Protein AF-A0A9D7DCZ6-F1 (afdb_monomer_lite)

Foldseek 3Di:
DDDDDPAVVLQVLCVVDLDLCSVADVVDDPVVSVVVLVVVLVVVLVVCVVPPVPQQADADEAEQCRSVSVVVSSVVSNHPAYEYEHQYPSRQVVCPVVDPRYHYDYDDVVVPDPVVPDPPDPPVVVVPCPVPPVPPVPPPDD

Secondary structure (DSSP, 8-state):
-PPP-HHHHHHHHHHH-SSGGGTS-TTS-HHHHHHHHHHHHHHHHHHHHHH-TTGGG-EEEEET-TTSHHHHHHHHHT-SEEEEEES-HHHHHHHHHH-TT-EEEE--TTS--TTTS-----GGGGGGSTTTSSSSSSSS--

pLDDT: mean 79.55, std 20.92, range [33.75, 98.25]

Radius of gyration: 21.65 Å; chains: 1; bounding box: 44×42×61 Å

Structure (mmCIF, N/CA/C/O backbone):
data_AF-A0A9D7DCZ6-F1
#
_entry.id   AF-A0A9D7DCZ6-F1
#
loop_
_atom_site.group_PDB
_atom_site.id
_atom_site.type_symbol
_atom_site.label_atom_id
_atom_site.label_alt_id
_atom_site.label_comp_id
_atom_site.label_asym_id
_atom_site.label_entity_id
_atom_site.label_seq_id
_atom_site.pdbx_PDB_ins_code
_atom_site.Cartn_x
_atom_site.Cartn_y
_atom_site.Cartn_z
_atom_site.occupancy
_atom_site.B_iso_or_equiv
_atom_site.auth_seq_id
_atom_site.auth_comp_id
_atom_site.auth_asym_id
_atom_site.auth_atom_id
_atom_site.pdbx_PDB_model_num
ATOM 1 N N . MET A 1 1 ? 30.043 -0.315 -10.510 1.00 46.34 1 MET A N 1
ATOM 2 C CA . MET A 1 1 ? 28.752 -0.763 -9.945 1.00 46.34 1 MET A CA 1
ATOM 3 C C . MET A 1 1 ? 27.789 0.402 -10.032 1.00 46.34 1 MET A C 1
ATOM 5 O O . MET A 1 1 ? 28.126 1.468 -9.539 1.00 46.34 1 MET A O 1
ATOM 9 N N . THR A 1 2 ? 26.654 0.238 -10.705 1.00 67.38 2 THR A N 1
ATOM 10 C CA . THR A 1 2 ? 25.564 1.220 -10.669 1.00 67.38 2 THR A CA 1
ATOM 11 C C . THR A 1 2 ? 24.843 1.096 -9.331 1.00 67.38 2 THR A C 1
ATOM 13 O O . THR A 1 2 ? 24.409 0.003 -8.970 1.00 67.38 2 THR A O 1
ATOM 16 N N . THR A 1 3 ? 24.752 2.192 -8.582 1.00 85.56 3 THR A N 1
ATOM 17 C CA . THR A 1 3 ? 23.955 2.262 -7.351 1.00 85.56 3 THR A CA 1
ATOM 18 C C . THR A 1 3 ? 22.485 2.028 -7.692 1.00 85.56 3 THR A C 1
ATOM 20 O O . THR A 1 3 ? 21.984 2.579 -8.670 1.00 85.56 3 THR A O 1
A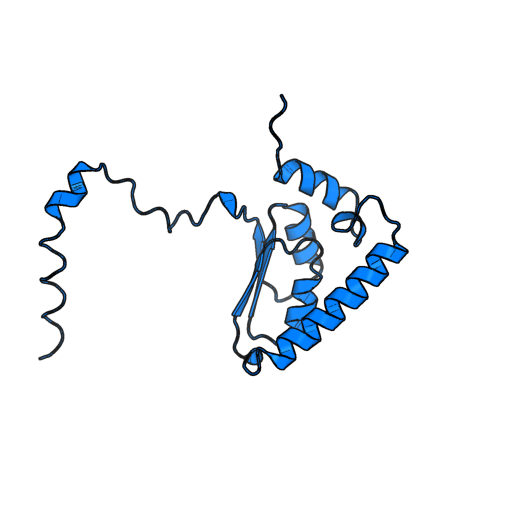TOM 23 N N . PHE A 1 4 ? 21.802 1.186 -6.917 1.00 86.94 4 PHE A N 1
ATOM 24 C CA . PHE A 1 4 ? 20.369 0.955 -7.081 1.00 86.94 4 PHE A CA 1
ATOM 25 C C . PHE A 1 4 ? 19.587 2.205 -6.663 1.00 86.94 4 PHE A C 1
ATOM 27 O O . PHE A 1 4 ? 19.722 2.656 -5.527 1.00 86.94 4 PHE A O 1
ATOM 34 N N . ASP A 1 5 ? 18.772 2.740 -7.572 1.00 91.06 5 ASP A N 1
ATOM 35 C CA . ASP A 1 5 ? 17.815 3.810 -7.287 1.00 91.06 5 ASP A CA 1
ATOM 36 C C . ASP A 1 5 ? 16.414 3.192 -7.106 1.00 91.06 5 ASP A C 1
ATOM 38 O O . ASP A 1 5 ? 15.785 2.791 -8.096 1.00 91.06 5 ASP A O 1
ATOM 42 N N . PRO A 1 6 ? 15.913 3.079 -5.860 1.00 90.50 6 PRO A N 1
ATOM 43 C CA . PRO A 1 6 ? 14.615 2.472 -5.597 1.00 90.50 6 PRO A CA 1
ATOM 44 C C . PRO A 1 6 ? 13.472 3.269 -6.223 1.00 90.50 6 PRO A C 1
ATOM 46 O O . PRO A 1 6 ? 12.513 2.674 -6.712 1.00 90.50 6 PRO A O 1
ATOM 49 N N . ARG A 1 7 ? 13.560 4.602 -6.235 1.00 91.94 7 ARG A N 1
ATOM 50 C CA . ARG A 1 7 ? 12.490 5.448 -6.758 1.00 91.94 7 ARG A CA 1
ATOM 51 C C . ARG A 1 7 ? 12.387 5.290 -8.265 1.00 91.94 7 ARG A C 1
ATOM 53 O O . ARG A 1 7 ? 11.299 5.009 -8.752 1.00 91.94 7 ARG A O 1
ATOM 60 N N . ALA A 1 8 ? 13.504 5.410 -8.982 1.00 90.81 8 ALA A N 1
ATOM 61 C CA . ALA A 1 8 ? 13.514 5.251 -10.436 1.00 90.81 8 ALA A CA 1
ATOM 62 C C . ALA A 1 8 ? 13.021 3.858 -10.861 1.00 90.81 8 ALA A C 1
ATOM 64 O O . ALA A 1 8 ? 12.235 3.740 -11.801 1.00 90.81 8 ALA A O 1
ATOM 65 N N . TYR A 1 9 ? 13.420 2.810 -10.128 1.00 90.19 9 TYR A N 1
ATOM 66 C CA . TYR A 1 9 ? 12.941 1.448 -10.366 1.00 90.19 9 TYR A CA 1
ATOM 67 C C . TYR A 1 9 ? 11.414 1.337 -10.240 1.00 90.19 9 TYR A C 1
ATOM 69 O O . TYR A 1 9 ? 10.756 0.783 -11.124 1.00 90.19 9 TYR A O 1
ATOM 77 N N . TRP A 1 10 ? 10.837 1.853 -9.149 1.00 90.56 10 TRP A N 1
ATOM 78 C CA . TRP A 1 10 ? 9.395 1.765 -8.919 1.00 90.56 10 TRP A CA 1
ATOM 79 C C . TRP A 1 10 ? 8.590 2.693 -9.828 1.00 90.56 10 TRP A C 1
ATOM 81 O O . TRP A 1 10 ? 7.502 2.299 -10.243 1.00 90.56 10 TRP A O 1
ATOM 91 N N . GLU A 1 11 ? 9.123 3.864 -10.186 1.00 91.75 11 GLU A N 1
ATOM 92 C CA . GLU A 1 11 ? 8.486 4.770 -11.147 1.00 91.75 11 GLU A CA 1
ATOM 93 C C . GLU A 1 11 ? 8.287 4.087 -12.489 1.00 91.75 11 GLU A C 1
ATOM 95 O O . GLU A 1 11 ? 7.153 3.877 -12.912 1.00 91.75 11 GLU A O 1
ATOM 100 N N . GLN A 1 12 ? 9.376 3.617 -13.101 1.00 87.88 12 GLN A N 1
ATOM 101 C CA . GLN A 1 12 ? 9.326 2.931 -14.392 1.00 87.88 12 GLN A CA 1
ATOM 102 C C . GLN A 1 12 ? 8.337 1.755 -14.368 1.00 87.88 12 GLN A C 1
ATOM 104 O O . GLN A 1 12 ? 7.597 1.483 -15.320 1.00 87.88 12 GLN A O 1
ATOM 109 N N . ARG A 1 13 ? 8.325 1.027 -13.254 1.00 85.12 13 ARG A N 1
ATOM 110 C CA . ARG A 1 13 ? 7.497 -0.157 -13.076 1.00 85.12 13 ARG A CA 1
ATOM 111 C C . ARG A 1 13 ? 6.010 0.170 -12.939 1.00 85.12 13 ARG A C 1
ATOM 113 O O . ARG A 1 13 ? 5.173 -0.549 -13.480 1.00 85.12 13 ARG A O 1
ATOM 120 N N . LEU A 1 14 ? 5.671 1.233 -12.220 1.00 83.75 14 LEU A N 1
ATOM 121 C CA . LEU A 1 14 ? 4.288 1.665 -12.078 1.00 83.75 14 LEU A CA 1
ATOM 122 C C . LEU A 1 14 ? 3.813 2.383 -13.336 1.00 83.75 14 LEU A C 1
ATOM 124 O O . LEU A 1 14 ? 2.695 2.127 -13.773 1.00 83.75 14 LEU A O 1
ATOM 128 N N . GLU A 1 15 ? 4.643 3.191 -13.989 1.00 82.62 15 GLU A N 1
ATOM 129 C CA . GLU A 1 15 ? 4.322 3.791 -15.287 1.00 82.62 15 GLU A CA 1
ATOM 130 C C . GLU A 1 15 ? 3.912 2.724 -16.308 1.00 82.62 15 GLU A C 1
ATOM 132 O O . GLU A 1 15 ? 2.840 2.834 -16.906 1.00 82.62 15 GLU A O 1
ATOM 137 N N . SER A 1 16 ? 4.698 1.649 -16.417 1.00 72.38 16 SER A N 1
ATOM 138 C CA . SER A 1 16 ? 4.493 0.564 -17.389 1.00 72.38 16 SER A CA 1
ATOM 139 C C . SER A 1 16 ? 3.336 -0.395 -17.081 1.00 72.38 16 SER A C 1
ATOM 141 O O . SER A 1 16 ? 2.897 -1.112 -17.979 1.00 72.38 16 SER A O 1
ATOM 143 N N . SER A 1 17 ? 2.798 -0.412 -15.856 1.00 68.38 17 SER A N 1
ATOM 144 C CA . SER A 1 17 ? 1.638 -1.240 -15.505 1.00 68.38 17 SER A CA 1
ATOM 145 C C . SER A 1 17 ? 0.734 -0.566 -14.475 1.00 68.38 17 SER A C 1
ATOM 147 O O . SER A 1 17 ? 1.095 -0.391 -13.311 1.00 68.38 17 SER A O 1
ATOM 149 N N . SER A 1 18 ? -0.516 -0.313 -14.863 1.00 61.16 18 SER A N 1
ATOM 150 C CA . SER A 1 18 ? -1.581 0.155 -13.965 1.00 61.16 18 SER A CA 1
ATOM 151 C C . SER A 1 18 ? -2.225 -0.959 -13.125 1.00 61.16 18 SER A C 1
ATOM 153 O O . SER A 1 18 ? -2.911 -0.676 -12.144 1.00 61.16 18 SER A O 1
ATOM 155 N N . GLY A 1 19 ? -2.007 -2.228 -13.487 1.00 64.00 19 GLY A N 1
ATOM 156 C CA . GLY A 1 19 ? -2.578 -3.395 -12.814 1.00 64.00 19 GLY A CA 1
ATOM 157 C C . GLY A 1 19 ? -1.701 -3.975 -11.701 1.00 64.00 19 GLY A C 1
ATOM 158 O O . GLY A 1 19 ? -0.608 -3.497 -11.399 1.00 64.00 19 GLY A O 1
ATOM 159 N N . LEU A 1 20 ? -2.165 -5.083 -11.112 1.00 57.34 20 LEU A N 1
ATOM 160 C CA . LEU A 1 20 ? -1.430 -5.834 -10.082 1.00 57.34 20 LEU A CA 1
ATOM 161 C C . LEU A 1 20 ? -0.079 -6.375 -10.569 1.00 57.34 20 LEU A C 1
ATOM 163 O O . LEU A 1 20 ? 0.739 -6.765 -9.749 1.00 57.34 20 LEU A O 1
ATOM 167 N N . GLU A 1 21 ? 0.170 -6.390 -11.873 1.00 58.28 21 GLU A N 1
ATOM 168 C CA . GLU A 1 21 ? 1.446 -6.784 -12.476 1.00 58.28 21 GLU A CA 1
ATOM 169 C C . GLU A 1 21 ? 2.575 -5.797 -12.126 1.00 58.28 21 GLU A C 1
ATOM 171 O O . GLU A 1 21 ? 3.713 -6.207 -11.897 1.00 58.28 21 GLU A O 1
ATOM 176 N N . GLY A 1 22 ? 2.240 -4.513 -11.950 1.00 56.53 22 GLY A N 1
ATOM 177 C CA . GLY A 1 22 ? 3.181 -3.447 -11.587 1.00 56.53 22 GLY A CA 1
ATOM 178 C C . GLY A 1 22 ? 3.690 -3.548 -10.146 1.00 56.53 22 GLY A C 1
ATOM 179 O O . GLY A 1 22 ? 4.760 -3.046 -9.827 1.00 56.53 22 GLY A O 1
ATOM 180 N N . VAL A 1 23 ? 2.984 -4.270 -9.273 1.00 59.03 23 VAL A N 1
ATOM 181 C CA . VAL A 1 23 ? 3.345 -4.447 -7.847 1.00 59.03 23 VAL A CA 1
ATOM 182 C C . VAL A 1 23 ? 3.428 -5.914 -7.404 1.00 59.03 23 VAL A C 1
ATOM 184 O O . VAL A 1 23 ? 3.836 -6.208 -6.283 1.00 59.03 23 VAL A O 1
ATOM 187 N N . GLY A 1 24 ? 3.027 -6.842 -8.272 1.00 61.12 24 GLY A N 1
ATOM 188 C CA . GLY A 1 24 ? 3.005 -8.282 -8.041 1.00 61.12 24 GLY A CA 1
ATOM 189 C C . GLY A 1 24 ? 4.289 -8.983 -8.477 1.00 61.12 24 GLY A C 1
ATOM 190 O O . GLY A 1 24 ? 5.283 -8.355 -8.846 1.00 61.12 24 GLY A O 1
ATOM 191 N N . TYR A 1 25 ? 4.271 -10.315 -8.442 1.00 63.59 25 TYR A N 1
ATOM 192 C CA . TYR A 1 25 ? 5.415 -11.120 -8.863 1.00 63.59 25 TYR A CA 1
ATOM 193 C C . TYR A 1 25 ? 5.568 -11.045 -10.384 1.00 63.59 25 TYR A C 1
ATOM 195 O O . TYR A 1 25 ? 4.744 -11.597 -11.108 1.00 63.59 25 TYR A O 1
ATOM 203 N N . VAL A 1 26 ? 6.639 -10.391 -10.850 1.00 59.38 26 VAL A N 1
ATOM 204 C CA . VAL A 1 26 ? 6.957 -10.190 -12.283 1.00 59.38 26 VAL A CA 1
ATOM 205 C C . VAL A 1 26 ? 6.958 -11.487 -13.072 1.00 59.38 26 VAL A C 1
ATOM 207 O O . VAL A 1 26 ? 6.462 -11.533 -14.188 1.00 59.38 26 VAL A O 1
ATOM 210 N N . GLY A 1 27 ? 7.547 -12.537 -12.498 1.00 60.03 27 GLY A N 1
ATOM 211 C CA . GLY A 1 27 ? 7.740 -13.809 -13.190 1.00 60.03 27 GLY A CA 1
ATOM 212 C C . GLY A 1 27 ? 6.474 -14.656 -13.315 1.00 60.03 27 GLY A C 1
ATOM 213 O O . GLY A 1 27 ? 6.549 -15.750 -13.862 1.00 60.03 27 GLY A O 1
ATOM 214 N N . LEU A 1 28 ? 5.331 -14.201 -12.786 1.00 65.25 28 LEU A N 1
ATOM 215 C CA . LEU A 1 28 ? 4.084 -14.960 -12.758 1.00 65.25 28 LEU A CA 1
ATOM 216 C C . LEU A 1 28 ? 2.970 -14.168 -13.449 1.00 65.25 28 LEU A C 1
ATOM 218 O O . LEU A 1 28 ? 2.825 -12.965 -13.251 1.00 65.25 28 LEU A O 1
ATOM 222 N N . GLY A 1 29 ? 2.176 -14.854 -14.273 1.00 74.31 29 GLY A N 1
ATOM 223 C CA . GLY A 1 29 ? 1.159 -14.214 -15.111 1.00 74.31 29 GLY A CA 1
ATOM 224 C C . GLY A 1 29 ? 0.045 -13.509 -14.326 1.00 74.31 29 GLY A C 1
ATOM 225 O O . GLY A 1 29 ? -0.204 -13.793 -13.150 1.00 74.31 29 GLY A O 1
ATOM 226 N N . HIS A 1 30 ? -0.683 -12.626 -15.016 1.00 75.75 30 HIS A N 1
ATOM 227 C CA . HIS A 1 30 ? -1.802 -11.833 -14.489 1.00 75.75 30 HIS A CA 1
ATOM 228 C C . HIS A 1 30 ? -2.756 -12.623 -13.580 1.00 75.75 30 HIS A C 1
ATOM 230 O O . HIS A 1 30 ? -3.063 -12.200 -12.465 1.00 75.75 30 HIS A O 1
ATOM 236 N N . ALA A 1 31 ? -3.206 -13.798 -14.037 1.00 81.88 31 ALA A N 1
ATOM 237 C CA . ALA A 1 31 ? -4.178 -14.622 -13.322 1.00 81.88 31 ALA A CA 1
ATOM 238 C C . ALA A 1 31 ? -3.665 -15.076 -11.946 1.00 81.88 31 ALA A C 1
ATOM 240 O O . ALA A 1 31 ? -4.418 -15.067 -10.969 1.00 81.88 31 ALA A O 1
ATOM 241 N N . PHE A 1 32 ? -2.375 -15.411 -11.851 1.00 84.25 32 PHE A N 1
ATOM 242 C CA . PHE A 1 32 ? -1.751 -15.784 -10.587 1.00 84.25 32 PHE A CA 1
ATOM 243 C C . PHE A 1 32 ? -1.713 -14.591 -9.630 1.00 84.25 32 PHE A C 1
ATOM 245 O O . PHE A 1 32 ? -2.156 -14.699 -8.485 1.00 84.25 32 PHE A O 1
ATOM 252 N N . ASN A 1 33 ? -1.251 -13.432 -10.109 1.00 81.56 33 ASN A N 1
ATOM 253 C CA . ASN A 1 33 ? -1.211 -12.212 -9.303 1.00 81.56 33 ASN A CA 1
ATOM 254 C C . ASN A 1 33 ? -2.621 -11.815 -8.829 1.00 81.56 33 ASN A C 1
ATOM 256 O O . ASN A 1 33 ? -2.826 -11.557 -7.642 1.00 81.56 33 ASN A O 1
ATOM 260 N N . ALA A 1 34 ? -3.624 -11.863 -9.707 1.00 83.25 34 ALA A N 1
ATOM 261 C CA . ALA A 1 34 ? -5.014 -11.582 -9.356 1.00 83.25 34 ALA A CA 1
ATOM 262 C C . ALA A 1 34 ? -5.553 -12.529 -8.269 1.00 83.25 34 ALA A C 1
ATOM 264 O O . ALA A 1 34 ? -6.193 -12.077 -7.312 1.00 83.25 34 ALA A O 1
ATOM 265 N N . TRP A 1 35 ? -5.272 -13.833 -8.373 1.00 88.31 35 TRP A N 1
ATOM 266 C CA . TRP A 1 35 ? -5.657 -14.809 -7.353 1.00 88.31 35 TRP A CA 1
ATOM 267 C C . TRP A 1 35 ? -4.958 -14.549 -6.015 1.00 88.31 35 TRP A C 1
ATOM 269 O O . TRP A 1 35 ? -5.616 -14.458 -4.976 1.00 88.31 35 TRP A O 1
ATOM 279 N N . MET A 1 36 ? -3.644 -14.330 -6.032 1.00 89.50 36 MET A N 1
ATOM 280 C CA . MET A 1 36 ? -2.869 -14.024 -4.829 1.00 89.50 36 MET A CA 1
ATOM 281 C C . MET A 1 36 ? -3.394 -12.783 -4.106 1.00 89.50 36 MET A C 1
ATOM 283 O O . MET A 1 36 ? -3.574 -12.800 -2.887 1.00 89.50 36 MET A O 1
ATOM 287 N N . TYR A 1 37 ? -3.718 -11.717 -4.837 1.00 87.19 37 TYR A N 1
ATOM 288 C CA . TYR A 1 37 ? -4.303 -10.518 -4.240 1.00 87.19 37 TYR A CA 1
ATOM 289 C C . TYR A 1 37 ? -5.744 -10.724 -3.755 1.00 87.19 37 TYR A C 1
ATOM 291 O O . TYR A 1 37 ? -6.167 -10.055 -2.811 1.00 87.19 37 TYR A O 1
ATOM 299 N N . ARG A 1 38 ? -6.522 -11.655 -4.323 1.00 90.44 38 ARG A N 1
ATOM 300 C CA . ARG A 1 38 ? -7.806 -12.066 -3.720 1.00 90.44 38 ARG A CA 1
ATOM 301 C C . ARG A 1 38 ? -7.588 -12.712 -2.353 1.00 90.44 38 ARG A C 1
ATOM 303 O O . ARG A 1 38 ? -8.234 -12.292 -1.395 1.00 90.44 38 ARG A O 1
ATOM 310 N N . VAL A 1 39 ? -6.655 -13.659 -2.247 1.00 94.81 39 VAL A N 1
ATOM 311 C CA . VAL A 1 39 ? -6.343 -14.338 -0.979 1.00 94.81 39 VAL A CA 1
ATOM 312 C C . VAL A 1 39 ? -5.822 -13.345 0.061 1.00 94.81 39 VAL A C 1
ATOM 314 O O . VAL A 1 39 ? -6.358 -13.288 1.167 1.00 94.81 39 VAL A O 1
ATOM 317 N N . ARG A 1 40 ? -4.852 -12.494 -0.304 1.00 94.69 40 ARG A N 1
ATOM 318 C CA . ARG A 1 40 ? -4.287 -11.472 0.596 1.00 94.69 40 ARG A CA 1
ATOM 319 C C . ARG A 1 40 ? -5.357 -10.544 1.162 1.00 94.69 40 ARG A C 1
ATOM 321 O O . ARG A 1 40 ? -5.400 -10.352 2.371 1.00 94.69 40 ARG A O 1
ATOM 328 N N . ARG A 1 41 ? -6.260 -10.027 0.319 1.00 95.19 41 ARG A N 1
ATOM 329 C CA . ARG A 1 41 ? -7.374 -9.174 0.773 1.00 95.19 41 ARG A CA 1
ATOM 330 C C . ARG A 1 41 ? -8.298 -9.902 1.745 1.00 95.19 41 ARG A C 1
ATOM 332 O O . ARG A 1 41 ? -8.706 -9.317 2.743 1.00 95.19 41 ARG A O 1
ATOM 339 N N . SER A 1 42 ? -8.618 -11.166 1.466 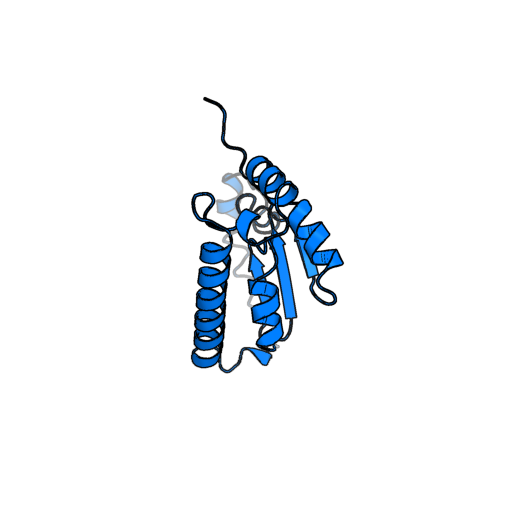1.00 96.69 42 SER A N 1
ATOM 340 C CA . SER A 1 42 ? -9.478 -11.971 2.338 1.00 96.69 42 SER A CA 1
ATOM 341 C C . SER A 1 42 ? -8.850 -12.174 3.715 1.00 96.69 42 SER A C 1
ATOM 343 O O . SER A 1 42 ? -9.509 -11.947 4.727 1.00 96.69 42 SER A O 1
ATOM 345 N N . VAL A 1 43 ? -7.576 -12.574 3.754 1.00 97.75 43 VAL A N 1
ATOM 346 C CA . VAL A 1 43 ? -6.846 -12.787 5.010 1.00 97.75 43 VAL A CA 1
ATOM 347 C C . VAL A 1 43 ? -6.715 -11.473 5.769 1.00 97.75 43 VAL A C 1
ATOM 349 O O . VAL A 1 43 ? -7.091 -11.419 6.932 1.00 97.75 43 VAL A O 1
ATOM 352 N N . PHE A 1 44 ? -6.289 -10.402 5.100 1.00 97.75 44 PHE A N 1
ATOM 353 C CA . PHE A 1 44 ? -6.148 -9.079 5.699 1.00 97.75 44 PHE A CA 1
ATOM 354 C C . PHE A 1 44 ? -7.450 -8.598 6.354 1.00 97.75 44 PHE A C 1
ATOM 356 O O . PHE A 1 44 ? -7.466 -8.255 7.534 1.00 97.75 44 PHE A O 1
ATOM 363 N N . ASN A 1 45 ? -8.566 -8.636 5.617 1.00 96.88 45 ASN A N 1
ATOM 364 C CA . ASN A 1 45 ? -9.859 -8.193 6.133 1.00 96.88 45 ASN A CA 1
ATOM 365 C C . ASN A 1 45 ? -10.319 -9.030 7.332 1.00 96.88 45 ASN A C 1
ATOM 367 O O . ASN A 1 45 ? -10.869 -8.470 8.280 1.00 96.88 45 ASN A O 1
ATOM 371 N N . ARG A 1 46 ? -10.101 -10.352 7.301 1.00 97.75 46 ARG A N 1
ATOM 372 C CA . ARG A 1 46 ? -10.408 -11.238 8.430 1.00 97.75 46 ARG A CA 1
ATOM 373 C C . ARG A 1 46 ? -9.561 -10.876 9.650 1.00 97.75 46 ARG A C 1
ATOM 375 O O . ARG A 1 46 ? -10.117 -10.566 10.697 1.00 97.75 46 ARG A O 1
ATOM 382 N N . THR A 1 47 ? -8.242 -10.827 9.484 1.00 98.25 47 THR A N 1
ATOM 383 C CA . THR A 1 47 ? -7.286 -10.549 10.561 1.00 98.25 47 THR A CA 1
ATOM 384 C C . THR A 1 47 ? -7.551 -9.196 11.220 1.00 98.25 47 THR A C 1
ATOM 386 O O . THR A 1 47 ? -7.602 -9.112 12.443 1.00 98.25 47 THR A O 1
ATOM 389 N N . VAL A 1 48 ? -7.795 -8.133 10.447 1.00 97.69 48 VAL A N 1
ATOM 390 C CA . VAL A 1 48 ? -8.101 -6.816 11.032 1.00 97.69 48 VAL A CA 1
ATOM 391 C C . VAL A 1 48 ? -9.430 -6.834 11.791 1.00 97.69 48 VAL A C 1
ATOM 393 O O . VAL A 1 48 ? -9.527 -6.242 12.863 1.00 97.69 48 VAL A O 1
ATOM 396 N N . ARG A 1 49 ? -10.464 -7.514 11.280 1.00 96.44 49 ARG A N 1
ATOM 397 C CA . ARG A 1 49 ? -11.752 -7.615 11.990 1.00 96.44 49 ARG A CA 1
ATOM 398 C C . ARG A 1 49 ? -11.621 -8.351 13.320 1.00 96.44 49 ARG A C 1
ATOM 400 O O . ARG A 1 49 ? -12.232 -7.919 14.291 1.00 96.44 49 ARG A O 1
ATOM 407 N N . GLU A 1 50 ? -10.837 -9.423 13.348 1.00 97.88 50 GLU A N 1
ATOM 408 C CA . GLU A 1 50 ? -10.623 -10.254 14.537 1.00 97.88 50 GLU A CA 1
ATOM 409 C C . GLU A 1 50 ? -9.765 -9.543 15.590 1.00 97.88 50 GLU A C 1
ATOM 411 O O . GLU A 1 50 ? -10.090 -9.577 16.775 1.00 97.88 50 GLU A O 1
ATOM 416 N N . HIS A 1 51 ? -8.700 -8.858 15.170 1.00 97.75 51 HIS A N 1
ATOM 417 C CA . HIS A 1 51 ? -7.695 -8.328 16.095 1.00 97.75 51 HIS A CA 1
ATOM 418 C C . HIS A 1 51 ? -7.784 -6.817 16.342 1.00 97.75 51 HIS A C 1
ATOM 420 O O . HIS A 1 51 ? -7.134 -6.311 17.253 1.00 97.75 51 HIS A O 1
ATOM 426 N N . MET A 1 52 ? -8.597 -6.079 15.579 1.00 97.31 52 MET A N 1
ATOM 427 C CA . MET A 1 52 ? -8.824 -4.641 15.775 1.00 97.31 52 MET A CA 1
ATOM 428 C C . MET A 1 52 ? -10.322 -4.333 15.954 1.00 97.31 52 MET A C 1
ATOM 430 O O . MET A 1 52 ? -10.947 -3.672 15.113 1.00 97.31 52 MET A O 1
ATOM 434 N N . PRO A 1 53 ? -10.947 -4.757 17.069 1.00 93.62 53 PRO A N 1
ATOM 435 C CA . PRO A 1 53 ? -12.374 -4.525 17.310 1.00 93.62 53 PRO A CA 1
ATOM 436 C C . PRO A 1 53 ? -12.739 -3.030 17.340 1.00 93.62 53 PRO A C 1
ATOM 438 O O . PRO A 1 53 ? -13.840 -2.664 16.932 1.00 93.62 53 PRO A O 1
ATOM 441 N N . GLN A 1 54 ? -11.796 -2.157 17.713 1.00 95.38 54 GLN A N 1
ATOM 442 C CA . GLN A 1 54 ? -11.954 -0.696 17.743 1.00 95.38 54 GLN A CA 1
ATOM 443 C C . GLN A 1 54 ? -11.469 0.024 16.468 1.00 95.38 54 GLN A C 1
ATOM 445 O O . GLN A 1 54 ? -11.342 1.243 16.461 1.00 95.38 54 GLN A O 1
ATOM 450 N N . ARG A 1 55 ? -11.235 -0.688 15.355 1.00 96.06 55 ARG A N 1
ATOM 451 C CA . ARG A 1 55 ? -10.771 -0.106 14.071 1.00 96.06 55 ARG A CA 1
ATOM 452 C C . ARG A 1 55 ? -11.564 1.121 13.590 1.00 96.06 55 ARG A C 1
ATOM 454 O O . ARG A 1 55 ? -10.993 1.972 12.923 1.00 96.06 55 ARG A O 1
ATOM 461 N N . GLY A 1 56 ? -12.847 1.239 13.947 1.00 96.88 56 GLY A N 1
ATOM 462 C CA . GLY A 1 56 ? -13.704 2.360 13.546 1.00 96.88 56 GLY A CA 1
ATOM 463 C C . GLY A 1 56 ? -13.242 3.730 14.054 1.00 96.88 56 GLY A C 1
ATOM 464 O O . GLY A 1 56 ? -13.591 4.743 13.461 1.00 96.88 56 GLY A O 1
ATOM 465 N N . SER A 1 57 ? -12.425 3.784 15.110 1.00 97.00 57 SER A N 1
ATOM 466 C CA . SER A 1 57 ? -11.813 5.025 15.606 1.00 97.00 57 SER A CA 1
ATOM 467 C C . SER A 1 57 ? -10.364 5.221 15.134 1.00 97.00 57 SER A C 1
ATOM 469 O O . SER A 1 57 ? -9.769 6.274 15.396 1.00 97.00 57 SER A O 1
ATOM 471 N N . ALA A 1 58 ? -9.792 4.249 14.418 1.00 97.44 58 ALA A N 1
ATOM 472 C CA . ALA A 1 58 ? -8.391 4.261 14.017 1.00 97.44 58 ALA A CA 1
ATOM 473 C C . ALA A 1 58 ? -8.111 5.281 12.904 1.00 97.44 58 ALA A C 1
ATOM 475 O O . ALA A 1 58 ? -8.898 5.435 11.970 1.00 97.44 58 ALA A O 1
ATOM 476 N N . ALA A 1 59 ? -6.959 5.939 13.009 1.00 97.25 59 ALA A N 1
ATOM 477 C CA . ALA A 1 59 ? -6.342 6.699 11.930 1.00 97.25 59 ALA A CA 1
ATOM 478 C C . ALA A 1 59 ? -5.206 5.851 11.350 1.00 97.25 59 ALA A C 1
ATOM 480 O O . ALA A 1 59 ? -4.335 5.411 12.100 1.00 97.25 59 ALA A O 1
ATOM 481 N N . VAL A 1 60 ? -5.241 5.580 10.046 1.00 97.31 60 VAL A N 1
ATOM 482 C CA . VAL A 1 60 ? -4.320 4.646 9.386 1.00 97.31 60 VAL A CA 1
ATOM 483 C C . VAL A 1 60 ? -3.424 5.380 8.397 1.00 97.31 60 VAL A C 1
ATOM 485 O O . VAL A 1 60 ? -3.915 6.141 7.568 1.00 97.31 60 VAL A O 1
ATOM 488 N N . LEU A 1 61 ? -2.125 5.083 8.454 1.00 97.00 61 LEU A N 1
ATOM 489 C CA . LEU A 1 61 ? -1.142 5.440 7.434 1.00 97.00 61 LEU A CA 1
ATOM 490 C C . LEU A 1 61 ? -0.734 4.177 6.661 1.00 97.00 61 LEU A C 1
ATOM 492 O O . LEU A 1 61 ? -0.167 3.259 7.250 1.00 97.00 61 LEU A O 1
ATOM 496 N N . ASP A 1 62 ? -1.020 4.130 5.361 1.00 96.69 62 ASP A N 1
ATOM 497 C CA . ASP A 1 62 ? -0.626 3.040 4.460 1.00 96.69 62 ASP A CA 1
ATOM 498 C C . ASP A 1 62 ? 0.656 3.419 3.702 1.00 96.69 62 ASP A C 1
ATOM 500 O O . ASP A 1 62 ? 0.640 4.236 2.777 1.00 96.69 62 ASP A O 1
ATOM 504 N N . ILE A 1 63 ? 1.783 2.853 4.130 1.00 95.75 63 ILE A N 1
ATOM 505 C CA . ILE A 1 63 ? 3.114 3.139 3.583 1.00 95.75 63 ILE A CA 1
ATOM 506 C C . ILE A 1 63 ? 3.397 2.208 2.404 1.00 95.75 63 ILE A C 1
ATOM 508 O O . ILE A 1 63 ? 3.329 0.989 2.548 1.00 95.75 63 ILE A O 1
ATOM 512 N N . GLY A 1 64 ? 3.787 2.772 1.259 1.00 94.31 64 GLY A N 1
ATOM 513 C CA . GLY A 1 64 ? 3.973 1.994 0.032 1.00 94.31 64 GLY A CA 1
ATOM 514 C C . GLY A 1 64 ? 2.627 1.568 -0.553 1.00 94.31 64 GLY A C 1
ATOM 515 O O . GLY A 1 64 ? 2.410 0.401 -0.881 1.00 94.31 64 GLY A O 1
ATOM 516 N N . SER A 1 65 ? 1.702 2.526 -0.636 1.00 95.12 65 SER A N 1
ATOM 517 C CA . SER A 1 65 ? 0.323 2.329 -1.079 1.00 95.12 65 SER A CA 1
ATOM 518 C C . SER A 1 65 ? 0.235 1.734 -2.489 1.00 95.12 65 SER A C 1
ATOM 520 O O . SER A 1 65 ? -0.740 1.036 -2.788 1.00 95.12 65 SER A O 1
ATOM 522 N N . GLY A 1 66 ? 1.226 1.974 -3.358 1.00 93.00 66 GLY A N 1
ATOM 523 C CA . GLY A 1 66 ? 1.321 1.409 -4.701 1.00 93.00 66 GLY A CA 1
ATOM 524 C C . GLY A 1 66 ? 0.037 1.597 -5.510 1.00 93.00 66 GLY A C 1
ATOM 525 O O . GLY A 1 66 ? -0.397 2.708 -5.785 1.00 93.00 66 GLY A O 1
ATOM 526 N N . THR A 1 67 ? -0.620 0.493 -5.870 1.00 91.25 67 THR A N 1
ATOM 527 C CA . THR A 1 67 ? -1.891 0.512 -6.624 1.00 91.25 67 THR A CA 1
ATOM 528 C C . THR A 1 67 ? -3.131 0.760 -5.755 1.00 91.25 67 THR A C 1
ATOM 530 O O . THR A 1 67 ? -4.255 0.786 -6.264 1.00 91.25 67 THR A O 1
ATOM 533 N N . GLY A 1 68 ? -2.976 0.912 -4.437 1.00 93.69 68 GLY A N 1
ATOM 534 C CA . GLY A 1 68 ? -4.045 1.242 -3.488 1.00 93.69 68 GLY A CA 1
ATOM 535 C C . GLY A 1 68 ? -4.886 0.055 -3.030 1.00 93.69 68 GLY A C 1
ATOM 536 O O . GLY A 1 68 ? -6.019 0.231 -2.577 1.00 93.69 68 GLY A O 1
ATOM 537 N N . VAL A 1 69 ? -4.381 -1.175 -3.176 1.00 93.56 69 VAL A N 1
ATOM 538 C CA . VAL A 1 69 ? -5.106 -2.382 -2.744 1.00 93.56 69 VAL A CA 1
ATOM 539 C C . VAL A 1 69 ? -5.468 -2.308 -1.259 1.00 93.56 69 VAL A C 1
ATOM 541 O O . VAL A 1 69 ? -6.625 -2.559 -0.915 1.00 93.56 69 VAL A O 1
ATOM 544 N N . TYR A 1 70 ? -4.514 -1.942 -0.400 1.00 96.00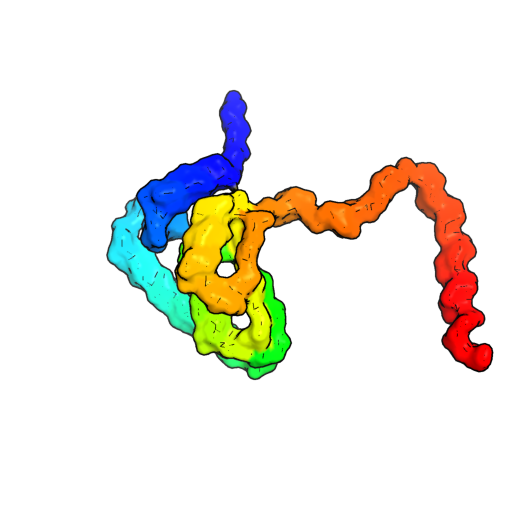 70 TYR A N 1
ATOM 545 C CA . TYR A 1 70 ? -4.732 -1.902 1.045 1.00 96.00 70 TYR A CA 1
ATOM 546 C C . TYR A 1 70 ? -5.489 -0.652 1.495 1.00 96.00 70 TYR A C 1
ATOM 548 O O . TYR A 1 70 ? -6.394 -0.793 2.313 1.00 96.00 70 TYR A O 1
ATOM 556 N N . LEU A 1 71 ? -5.279 0.513 0.873 1.00 96.88 71 LEU A N 1
ATOM 557 C CA . LEU A 1 71 ? -6.165 1.680 1.027 1.00 96.88 71 LEU A CA 1
ATOM 558 C C . LEU A 1 71 ? -7.652 1.319 0.861 1.00 96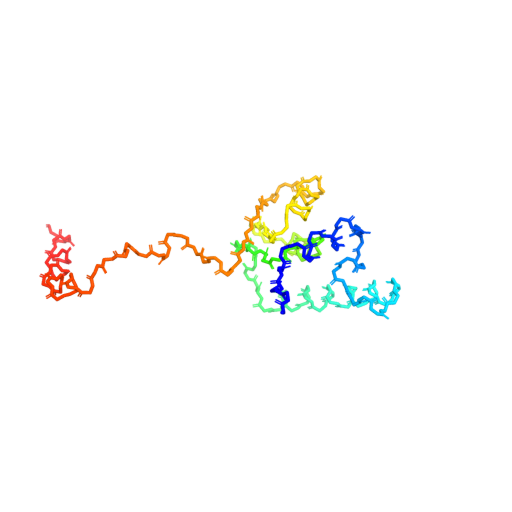.88 71 LEU A C 1
ATOM 560 O O . LEU A 1 71 ? -8.490 1.682 1.690 1.00 96.88 71 LEU A O 1
ATOM 564 N N . ARG A 1 72 ? -7.998 0.548 -0.180 1.00 96.06 72 ARG A N 1
ATOM 565 C CA . ARG A 1 72 ? -9.380 0.085 -0.406 1.00 96.06 72 ARG A CA 1
ATOM 566 C C . ARG A 1 72 ? -9.843 -0.919 0.652 1.00 96.06 72 ARG A C 1
ATOM 568 O O . ARG A 1 72 ? -11.004 -0.865 1.059 1.00 96.06 72 ARG A O 1
ATOM 575 N N . CYS A 1 73 ? -8.961 -1.797 1.131 1.00 96.94 73 CYS A N 1
ATOM 576 C CA . CYS A 1 73 ? -9.265 -2.678 2.261 1.00 96.94 73 CYS A CA 1
ATOM 577 C C . CYS A 1 73 ? -9.574 -1.876 3.530 1.00 96.94 73 CYS A C 1
ATOM 579 O O . CYS A 1 73 ? -10.641 -2.071 4.112 1.00 96.94 73 CYS A O 1
ATOM 581 N N . TRP A 1 74 ? -8.714 -0.931 3.916 1.00 97.56 74 TRP A N 1
ATOM 582 C CA . TRP A 1 74 ? -8.930 -0.055 5.069 1.00 97.56 74 TRP A CA 1
ATOM 583 C C . TRP A 1 74 ? -10.246 0.716 4.967 1.00 97.56 74 TRP A C 1
ATOM 585 O O . TRP A 1 74 ? -11.026 0.724 5.922 1.00 97.56 74 TRP A O 1
ATOM 595 N N . ARG A 1 75 ? -10.558 1.260 3.783 1.00 95.94 75 ARG A N 1
ATOM 596 C CA . ARG A 1 75 ? -11.842 1.926 3.515 1.00 95.94 75 ARG A CA 1
ATOM 597 C C . ARG A 1 75 ? -13.025 0.984 3.738 1.00 95.94 75 ARG A C 1
ATOM 599 O O . ARG A 1 75 ? -13.979 1.355 4.411 1.00 95.94 75 ARG A O 1
ATOM 606 N N . SER A 1 76 ? -12.948 -0.251 3.238 1.00 95.94 76 SER A N 1
ATOM 607 C CA . SER A 1 76 ? -14.007 -1.260 3.418 1.00 95.94 76 SER A CA 1
ATOM 608 C C . SER A 1 76 ? -14.180 -1.736 4.867 1.00 95.94 76 SER A C 1
ATOM 610 O O . SER A 1 76 ? -15.227 -2.274 5.226 1.00 95.94 76 SER A O 1
ATOM 612 N N . LEU A 1 77 ? -13.155 -1.556 5.704 1.00 96.75 77 LEU A N 1
ATOM 613 C CA . LEU A 1 77 ? -13.171 -1.912 7.123 1.00 96.75 77 LEU A CA 1
ATOM 614 C C . LEU A 1 77 ? -13.714 -0.786 8.014 1.00 96.75 77 LEU A C 1
ATOM 616 O O . LEU A 1 77 ? -13.943 -1.031 9.200 1.00 96.75 77 LEU A O 1
ATOM 620 N N . GLY A 1 78 ? -13.960 0.398 7.441 1.00 96.19 78 GLY A N 1
ATOM 621 C CA . GLY A 1 78 ? -14.622 1.518 8.104 1.00 96.19 78 GLY A CA 1
ATOM 622 C C . GLY A 1 78 ? -13.757 2.228 9.141 1.00 96.19 78 GLY A C 1
ATOM 623 O O . GLY A 1 78 ? -14.282 2.646 10.167 1.00 96.19 78 GLY A O 1
ATOM 624 N N . VAL A 1 79 ? -12.442 2.323 8.916 1.00 97.38 79 VAL A N 1
ATOM 625 C CA . VAL A 1 79 ? -11.558 3.125 9.783 1.00 97.38 79 VAL A CA 1
ATOM 626 C C . VAL A 1 79 ? -11.889 4.619 9.680 1.00 97.38 79 VAL A C 1
ATOM 628 O O . VAL A 1 79 ? -12.457 5.062 8.681 1.00 97.38 79 VAL A O 1
ATOM 631 N N . ARG A 1 80 ? -11.534 5.404 10.704 1.00 97.00 80 ARG A N 1
ATOM 632 C CA . ARG A 1 80 ? -11.919 6.821 10.808 1.00 97.00 80 ARG A CA 1
ATOM 633 C C . ARG A 1 80 ? -11.242 7.690 9.755 1.00 97.00 80 ARG A C 1
ATOM 635 O O . ARG A 1 80 ? -11.905 8.506 9.124 1.00 97.00 80 ARG A O 1
ATOM 642 N N . THR A 1 81 ? -9.930 7.540 9.589 1.00 97.06 81 THR A N 1
ATOM 643 C CA . THR A 1 81 ? -9.155 8.269 8.576 1.00 97.06 81 THR A CA 1
ATOM 644 C C . THR A 1 81 ? -8.119 7.364 7.931 1.00 97.06 81 THR A C 1
ATOM 646 O O . THR A 1 81 ? -7.606 6.434 8.558 1.00 97.06 81 THR A O 1
ATOM 649 N N . ILE A 1 82 ? -7.823 7.646 6.662 1.00 97.62 82 ILE A N 1
ATOM 650 C CA . ILE A 1 82 ? -6.832 6.928 5.868 1.00 97.62 82 ILE A CA 1
ATOM 651 C C . ILE A 1 82 ? -5.949 7.958 5.177 1.00 97.62 82 ILE A C 1
ATOM 653 O O . ILE A 1 82 ? -6.446 8.846 4.480 1.00 97.62 82 ILE A O 1
ATOM 657 N N . THR A 1 83 ? -4.650 7.779 5.340 1.00 97.88 83 THR A N 1
ATOM 658 C CA . THR A 1 83 ? -3.605 8.506 4.633 1.00 97.88 83 THR A CA 1
ATOM 659 C C . THR A 1 83 ? -2.726 7.479 3.927 1.00 97.88 83 THR A C 1
ATOM 661 O O . THR A 1 83 ? -2.396 6.449 4.511 1.00 97.88 83 THR A O 1
ATOM 664 N N . GLY A 1 84 ? -2.373 7.718 2.670 1.00 97.38 84 GLY A N 1
ATOM 665 C CA . GLY A 1 84 ? -1.526 6.828 1.879 1.00 97.38 84 GLY A CA 1
ATOM 666 C C . GLY A 1 84 ? -0.257 7.523 1.414 1.00 97.38 84 GLY A C 1
ATOM 667 O O . GLY A 1 84 ? -0.277 8.706 1.070 1.00 97.38 84 GLY A O 1
ATOM 668 N N . THR A 1 85 ? 0.847 6.784 1.376 1.00 96.62 85 THR A N 1
ATOM 669 C CA . THR A 1 85 ? 2.111 7.290 0.842 1.00 96.62 85 THR A CA 1
ATOM 670 C C . THR A 1 85 ? 2.774 6.293 -0.079 1.00 96.62 85 THR A C 1
ATOM 672 O O . THR A 1 85 ? 2.602 5.084 0.061 1.00 96.62 85 THR A O 1
ATOM 675 N N . ASP A 1 86 ? 3.554 6.803 -1.022 1.00 95.88 86 ASP A N 1
ATOM 676 C CA . ASP A 1 86 ? 4.413 5.995 -1.876 1.00 95.88 86 ASP A CA 1
ATOM 677 C C . ASP A 1 86 ? 5.686 6.778 -2.219 1.00 95.88 86 ASP A C 1
ATOM 679 O O . ASP A 1 86 ? 5.695 8.010 -2.152 1.00 95.88 86 ASP A O 1
ATOM 683 N N . ILE A 1 87 ? 6.764 6.081 -2.580 1.00 94.88 87 ILE A N 1
ATOM 684 C CA . ILE A 1 87 ? 8.013 6.727 -3.008 1.00 94.88 87 ILE A CA 1
ATOM 685 C C . ILE A 1 87 ? 7.871 7.355 -4.406 1.00 94.88 87 ILE A C 1
ATOM 687 O O . ILE A 1 87 ? 8.621 8.269 -4.759 1.00 94.88 87 ILE A O 1
ATOM 691 N N . THR A 1 88 ? 6.887 6.892 -5.180 1.00 95.19 88 THR A N 1
ATOM 692 C CA . THR A 1 88 ? 6.628 7.314 -6.559 1.00 95.19 88 THR A CA 1
ATOM 693 C C . THR A 1 88 ? 5.550 8.396 -6.654 1.00 95.19 88 THR A C 1
ATOM 695 O O . THR A 1 88 ? 4.500 8.330 -6.009 1.00 95.19 88 THR A O 1
ATOM 698 N N . ASP A 1 89 ? 5.784 9.391 -7.504 1.00 95.31 89 ASP A N 1
ATOM 699 C CA . ASP A 1 89 ? 4.777 10.345 -7.956 1.00 95.31 89 ASP A CA 1
ATOM 700 C C . ASP A 1 89 ? 3.697 9.644 -8.789 1.00 95.31 89 ASP A C 1
ATOM 702 O O . ASP A 1 89 ? 2.521 9.985 -8.652 1.00 95.31 89 ASP A O 1
ATOM 706 N N . THR A 1 90 ? 4.051 8.624 -9.586 1.00 94.19 90 THR A N 1
ATOM 707 C CA . THR A 1 90 ? 3.073 7.871 -10.390 1.00 94.19 90 THR A CA 1
ATOM 708 C C . THR A 1 90 ? 1.990 7.218 -9.531 1.00 94.19 90 THR A C 1
ATOM 710 O O . THR A 1 90 ? 0.803 7.354 -9.846 1.00 94.19 90 THR A O 1
ATOM 713 N N . ALA A 1 91 ? 2.350 6.534 -8.435 1.00 94.06 91 ALA A N 1
ATOM 714 C CA . ALA A 1 91 ? 1.353 5.967 -7.522 1.00 94.06 91 ALA A CA 1
ATOM 715 C C . ALA A 1 91 ? 0.480 7.064 -6.911 1.00 94.06 91 ALA A C 1
ATOM 717 O O . ALA A 1 91 ? -0.745 6.964 -6.930 1.00 94.06 91 ALA A O 1
ATOM 718 N N . VAL A 1 92 ? 1.101 8.129 -6.396 1.00 96.00 92 VAL A N 1
ATOM 719 C CA . VAL A 1 92 ? 0.389 9.217 -5.713 1.00 96.00 92 VAL A CA 1
ATOM 720 C C . VAL A 1 92 ? -0.598 9.904 -6.654 1.00 96.00 92 VAL A C 1
ATOM 722 O O . VAL A 1 92 ? -1.748 10.117 -6.273 1.00 96.00 92 VAL A O 1
ATOM 725 N N . ALA A 1 93 ? -0.187 10.226 -7.881 1.00 94.88 93 ALA A N 1
ATOM 726 C CA . ALA A 1 93 ? -1.038 10.881 -8.868 1.00 94.88 93 ALA A CA 1
ATOM 727 C C . ALA A 1 93 ? -2.246 10.010 -9.245 1.00 94.88 93 ALA A C 1
ATOM 729 O O . ALA A 1 93 ? -3.382 10.484 -9.198 1.00 94.88 93 ALA A O 1
ATOM 730 N N . ARG A 1 94 ? -2.020 8.723 -9.536 1.00 93.62 94 ARG A N 1
ATOM 731 C CA . ARG A 1 94 ? -3.094 7.770 -9.867 1.00 93.62 94 ARG A CA 1
ATOM 732 C C . ARG A 1 94 ? -4.041 7.531 -8.696 1.00 93.62 94 ARG A C 1
ATOM 734 O O . ARG A 1 94 ? -5.253 7.512 -8.853 1.00 93.62 94 ARG A O 1
ATOM 741 N N . LEU A 1 95 ? -3.516 7.388 -7.483 1.00 95.06 95 LEU A N 1
ATOM 742 C CA . LEU A 1 95 ? -4.366 7.200 -6.310 1.00 95.06 95 LEU A CA 1
ATOM 743 C C . LEU A 1 95 ? -5.200 8.443 -6.005 1.00 95.06 95 LEU A C 1
ATOM 745 O O . LEU A 1 95 ? -6.350 8.299 -5.602 1.00 95.06 95 LEU A O 1
ATOM 749 N N . LYS A 1 96 ? -4.666 9.647 -6.238 1.00 95.69 96 LYS A N 1
ATOM 750 C CA . LYS A 1 96 ? -5.440 10.890 -6.117 1.00 95.69 96 LYS A CA 1
ATOM 751 C C . LYS A 1 96 ? -6.577 10.978 -7.134 1.00 95.69 96 LYS A C 1
ATOM 753 O O . LYS A 1 96 ? -7.630 11.499 -6.775 1.00 95.69 96 LYS A O 1
ATOM 758 N N . SER A 1 97 ? -6.395 10.485 -8.363 1.00 93.50 97 SER A N 1
ATOM 759 C CA . SER A 1 97 ? -7.490 10.432 -9.344 1.00 93.50 97 SER A CA 1
ATOM 760 C C . SER A 1 97 ? -8.539 9.381 -8.988 1.00 93.50 97 SER A C 1
ATOM 762 O O . SER A 1 97 ? -9.731 9.620 -9.168 1.00 93.50 97 SER A O 1
ATOM 764 N N . ASP A 1 98 ? -8.106 8.240 -8.452 1.00 92.94 98 ASP A N 1
ATOM 765 C CA . ASP A 1 98 ? -8.963 7.063 -8.285 1.00 92.94 98 ASP A CA 1
ATOM 766 C C . ASP A 1 98 ? -9.674 7.008 -6.922 1.00 92.94 98 ASP A C 1
ATOM 768 O O . ASP A 1 98 ? -10.737 6.395 -6.791 1.00 92.94 98 ASP A O 1
ATOM 772 N N . LEU A 1 99 ? -9.092 7.605 -5.876 1.00 92.25 99 LEU A N 1
ATOM 773 C CA . LEU A 1 99 ? -9.579 7.522 -4.498 1.00 92.25 99 LEU A CA 1
ATOM 774 C C . LEU A 1 99 ? -9.878 8.906 -3.919 1.00 92.25 99 LEU A C 1
ATOM 776 O O . LEU A 1 99 ? -9.019 9.579 -3.355 1.00 92.25 99 LEU A O 1
ATOM 780 N N . THR A 1 100 ? -11.154 9.286 -3.950 1.00 90.94 100 THR A N 1
ATOM 781 C CA . THR A 1 100 ? -11.638 10.483 -3.252 1.00 90.94 100 THR A CA 1
ATOM 782 C C . THR A 1 100 ? -11.727 10.258 -1.739 1.00 90.94 100 THR A C 1
ATOM 784 O O . THR A 1 100 ? -12.105 9.172 -1.277 1.00 90.94 100 THR A O 1
ATOM 787 N N . GLY A 1 101 ? -11.417 11.304 -0.965 1.00 87.88 101 GLY A N 1
ATOM 788 C CA . GLY A 1 101 ? -11.532 11.312 0.500 1.00 87.88 101 GLY A CA 1
ATOM 789 C C . GLY A 1 101 ? -10.383 10.628 1.250 1.00 87.88 101 GLY A C 1
ATOM 790 O O . GLY A 1 101 ? -10.520 10.360 2.440 1.00 87.88 101 GLY A O 1
ATOM 791 N N . VAL A 1 102 ? -9.275 10.333 0.568 1.00 95.06 102 VAL A N 1
ATOM 792 C CA . VAL A 1 102 ? -8.033 9.826 1.166 1.00 95.06 102 VAL A CA 1
ATOM 793 C C . VAL A 1 102 ? -6.954 10.887 0.956 1.00 95.06 102 VAL A C 1
ATOM 795 O O . VAL A 1 102 ? -6.868 11.474 -0.122 1.00 95.06 102 VAL A O 1
ATOM 798 N N . GLU A 1 103 ? -6.139 11.155 1.973 1.00 96.25 103 GLU A N 1
ATOM 799 C CA . GLU A 1 103 ? -4.969 12.025 1.823 1.00 96.25 103 GLU A CA 1
ATOM 800 C C . GLU A 1 103 ? -3.803 11.216 1.244 1.00 96.25 103 GLU A C 1
ATOM 802 O O . GLU A 1 103 ? -3.459 10.165 1.781 1.00 96.25 103 GLU A O 1
ATOM 807 N N . LEU A 1 104 ? -3.210 11.680 0.140 1.00 97.25 104 LEU A N 1
ATOM 808 C CA . LEU A 1 104 ? -2.105 10.996 -0.537 1.00 97.25 104 LEU A CA 1
ATOM 809 C C . LEU A 1 104 ? -0.912 11.937 -0.709 1.00 97.25 104 LEU A C 1
ATOM 811 O O . LEU A 1 104 ? -1.065 13.053 -1.219 1.00 97.25 104 LEU A O 1
ATOM 815 N N . PHE A 1 105 ? 0.289 11.471 -0.377 1.00 95.62 105 PHE A N 1
ATOM 816 C CA . PHE A 1 105 ? 1.518 12.228 -0.619 1.00 95.62 105 PHE A CA 1
ATOM 817 C C . PHE A 1 105 ? 2.726 11.330 -0.879 1.00 95.62 105 PHE A C 1
ATOM 819 O O . PHE A 1 105 ? 2.766 10.171 -0.470 1.00 95.62 105 PHE A O 1
ATOM 826 N N . ARG A 1 106 ? 3.724 11.879 -1.577 1.00 95.31 106 ARG A N 1
ATOM 827 C CA . ARG A 1 106 ? 4.984 11.184 -1.835 1.00 95.31 106 ARG A CA 1
ATOM 828 C C . ARG A 1 106 ? 5.842 11.191 -0.575 1.00 95.31 106 ARG A C 1
ATOM 830 O O . ARG A 1 106 ? 6.010 12.243 0.039 1.00 95.31 106 ARG A O 1
ATOM 837 N N . MET A 1 107 ? 6.405 10.044 -0.219 1.00 93.75 107 MET A N 1
ATOM 838 C CA . MET A 1 107 ? 7.294 9.910 0.931 1.00 93.75 107 MET A CA 1
ATOM 839 C C . MET A 1 107 ? 8.311 8.802 0.688 1.00 93.75 107 MET A C 1
ATOM 841 O O . MET A 1 107 ? 7.937 7.677 0.363 1.00 93.75 107 MET A O 1
ATOM 845 N N . ASP A 1 108 ? 9.585 9.111 0.912 1.00 91.50 108 ASP A N 1
ATOM 846 C CA . ASP A 1 108 ? 10.617 8.098 1.088 1.00 91.50 108 ASP A CA 1
ATOM 847 C C . ASP A 1 108 ? 10.766 7.808 2.587 1.00 91.50 108 ASP A C 1
ATOM 849 O O . ASP A 1 108 ? 11.083 8.689 3.386 1.00 91.50 108 ASP A O 1
ATOM 853 N N . ILE A 1 109 ? 10.516 6.563 2.988 1.00 89.88 109 ILE A N 1
ATOM 854 C CA . ILE A 1 109 ? 10.620 6.152 4.393 1.00 89.88 109 ILE A CA 1
ATOM 855 C C . ILE A 1 109 ? 12.059 6.085 4.909 1.00 89.88 109 ILE A C 1
ATOM 857 O O . ILE A 1 109 ? 12.268 6.038 6.120 1.00 89.88 109 ILE A O 1
ATOM 861 N N . THR A 1 110 ? 13.047 6.086 4.015 1.00 88.62 110 THR A N 1
ATOM 862 C CA . THR A 1 110 ? 14.472 6.080 4.364 1.00 88.62 110 THR A CA 1
ATOM 863 C C . THR A 1 110 ? 15.001 7.479 4.679 1.00 88.62 110 THR A C 1
ATOM 865 O O . THR A 1 110 ? 15.995 7.611 5.392 1.00 88.62 110 THR A O 1
ATOM 868 N N . GLU A 1 111 ? 14.310 8.533 4.234 1.00 84.38 111 GLU A N 1
ATOM 869 C CA . GLU A 1 111 ? 14.691 9.919 4.524 1.00 84.38 111 GLU A CA 1
ATOM 870 C C . GLU A 1 111 ? 14.367 10.329 5.979 1.00 84.38 111 GLU A C 1
ATOM 872 O O . GLU A 1 111 ? 14.937 11.298 6.492 1.00 84.38 111 GLU A O 1
ATOM 877 N N . GLY A 1 112 ? 13.529 9.558 6.687 1.00 67.56 112 GLY A N 1
ATOM 878 C CA . GLY A 1 112 ? 13.075 9.847 8.055 1.00 67.56 112 GLY A CA 1
ATOM 879 C C . GLY A 1 112 ? 12.197 11.106 8.149 1.00 67.56 112 GLY A C 1
ATOM 880 O O . GLY A 1 112 ? 12.066 11.859 7.189 1.00 67.56 112 GLY A O 1
ATOM 881 N N . ASP A 1 113 ? 11.583 11.373 9.310 1.00 64.62 113 ASP A N 1
ATOM 882 C CA . ASP A 1 113 ? 10.877 12.651 9.508 1.00 64.62 113 ASP A CA 1
ATOM 883 C C . ASP A 1 113 ? 11.928 13.760 9.708 1.00 64.62 113 ASP A C 1
ATOM 885 O O . ASP A 1 113 ? 12.679 13.698 10.690 1.00 64.62 113 ASP A O 1
ATOM 889 N N . PRO A 1 114 ? 12.003 14.798 8.854 1.00 57.28 114 PRO A N 1
ATOM 890 C CA . PRO A 1 114 ? 12.929 15.906 9.070 1.00 57.28 114 PRO A CA 1
ATOM 891 C C . PRO A 1 114 ? 12.727 16.619 10.419 1.00 57.28 114 PRO A C 1
ATOM 893 O O . PRO A 1 114 ? 13.657 17.251 10.903 1.00 57.28 114 PRO A O 1
ATOM 896 N N . ARG A 1 115 ? 11.563 16.473 11.070 1.00 55.31 115 ARG A N 1
ATOM 897 C CA . ARG A 1 115 ? 11.267 16.990 12.421 1.00 55.31 115 ARG A CA 1
ATOM 898 C C . ARG A 1 115 ? 11.730 16.060 13.546 1.00 55.31 115 ARG A C 1
ATOM 900 O O . ARG A 1 115 ? 11.834 16.491 14.689 1.00 55.31 115 ARG A O 1
ATOM 907 N N . SER A 1 116 ? 11.999 14.790 13.235 1.00 56.88 116 SER A N 1
ATOM 908 C CA . SER A 1 116 ? 12.604 13.821 14.166 1.00 56.88 116 SER A CA 1
ATOM 909 C C . SER A 1 116 ? 14.127 13.952 14.226 1.00 56.88 116 SER A C 1
ATOM 911 O O . SER A 1 116 ? 14.756 13.549 15.205 1.00 56.88 116 SER A O 1
ATOM 913 N N . ARG A 1 117 ? 14.721 14.598 13.212 1.00 53.84 117 ARG A N 1
ATOM 914 C CA . ARG A 1 117 ? 16.078 15.130 13.289 1.00 53.84 117 ARG A CA 1
ATOM 915 C C . ARG A 1 117 ? 16.032 16.348 14.208 1.00 53.84 117 ARG A C 1
ATOM 917 O O . ARG A 1 117 ? 15.774 17.465 13.770 1.00 53.84 117 ARG A O 1
ATOM 924 N N . GLY A 1 118 ? 16.251 16.124 15.505 1.00 51.16 118 GLY A N 1
ATOM 925 C CA . GLY A 1 118 ? 16.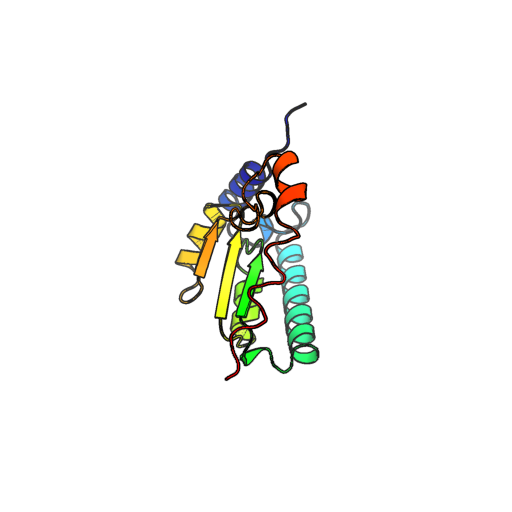580 17.216 16.422 1.00 51.16 118 GLY A CA 1
ATOM 926 C C . GLY A 1 118 ? 17.703 18.075 15.822 1.00 51.16 118 GLY A C 1
ATOM 927 O O . GLY A 1 118 ? 18.464 17.569 14.988 1.00 51.16 118 GLY A O 1
ATOM 928 N N . PRO A 1 119 ? 17.820 19.365 16.192 1.00 47.78 119 PRO A N 1
ATOM 929 C CA . PRO A 1 119 ? 18.896 20.203 15.677 1.00 47.78 119 PRO A CA 1
ATOM 930 C C . PRO A 1 119 ? 20.216 19.456 15.856 1.00 47.78 119 PRO A C 1
ATOM 932 O O . PRO A 1 119 ? 20.487 18.941 16.943 1.00 47.78 119 PRO A O 1
ATOM 935 N N . THR A 1 120 ? 21.015 19.356 14.792 1.00 55.88 120 THR A N 1
ATOM 936 C CA . THR A 1 120 ? 22.388 18.856 14.872 1.00 55.88 120 THR A CA 1
ATOM 937 C C . THR A 1 120 ? 23.171 19.826 15.748 1.00 55.88 120 THR A C 1
ATOM 939 O O . THR A 1 120 ? 23.789 20.769 15.259 1.00 55.88 120 THR A O 1
ATOM 942 N N . MET A 1 121 ? 23.073 19.658 17.063 1.00 44.72 121 MET A N 1
ATOM 943 C CA . MET A 1 121 ? 23.894 20.382 18.0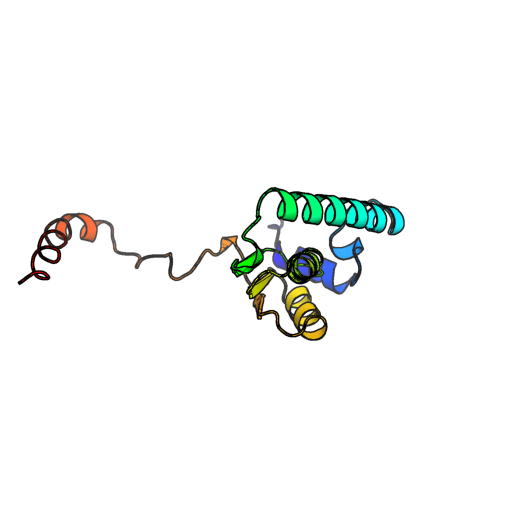11 1.00 44.72 121 MET A CA 1
ATOM 944 C C . MET A 1 121 ? 25.234 19.656 18.122 1.00 44.72 121 MET A C 1
ATOM 946 O O . MET A 1 121 ? 25.251 18.430 18.263 1.00 44.72 121 MET A O 1
ATOM 950 N N . PRO A 1 122 ? 26.365 20.377 18.063 1.00 45.47 122 PRO A N 1
ATOM 951 C CA . PRO A 1 122 ? 27.665 19.778 18.318 1.00 45.47 122 PRO A CA 1
ATOM 952 C C . PRO A 1 122 ? 27.680 19.142 19.717 1.00 45.47 122 PRO A C 1
ATOM 954 O O . PRO A 1 122 ? 27.116 19.695 20.664 1.00 45.47 122 PRO A O 1
ATOM 957 N N . LEU A 1 123 ? 28.350 17.990 19.844 1.00 48.16 123 LEU A N 1
ATOM 958 C CA . LEU A 1 123 ? 28.469 17.167 21.064 1.00 48.16 123 LEU A CA 1
ATOM 959 C C . LEU A 1 123 ? 28.821 17.959 22.343 1.00 48.16 123 LEU A C 1
ATOM 961 O O . LEU A 1 123 ? 28.492 17.523 23.442 1.00 48.16 123 LEU A O 1
ATOM 965 N N . ALA A 1 124 ? 29.418 19.146 22.217 1.00 47.00 124 ALA A N 1
ATOM 966 C CA . ALA A 1 124 ? 29.732 20.037 23.333 1.00 47.00 124 ALA A CA 1
ATOM 967 C C . ALA A 1 124 ? 28.499 20.608 24.072 1.00 47.00 124 ALA A C 1
ATOM 969 O O . ALA A 1 124 ? 28.615 20.996 25.232 1.00 47.00 124 ALA A O 1
ATOM 970 N N . ALA A 1 125 ? 27.313 20.648 23.453 1.00 43.25 125 ALA A N 1
ATOM 971 C CA . ALA A 1 125 ? 26.115 21.239 24.066 1.00 43.25 125 ALA A CA 1
ATOM 972 C C . ALA A 1 125 ? 25.361 20.293 25.030 1.00 43.25 125 ALA A C 1
ATOM 974 O O . ALA A 1 125 ? 24.525 20.744 25.817 1.00 43.25 125 ALA A O 1
ATOM 975 N N . TRP A 1 126 ? 25.663 18.988 25.013 1.00 43.53 126 TRP A N 1
ATOM 976 C CA . TRP A 1 126 ? 24.992 17.998 25.868 1.00 43.53 126 TRP A CA 1
ATOM 977 C C . TRP A 1 126 ? 25.390 18.094 27.348 1.00 43.53 126 TRP A C 1
ATOM 979 O O . TRP A 1 126 ? 24.572 17.798 28.213 1.00 43.53 126 TRP A O 1
ATOM 989 N N . MET A 1 127 ? 26.602 18.560 27.671 1.00 36.47 127 MET A N 1
ATOM 990 C CA . MET A 1 127 ? 27.065 18.610 29.067 1.00 36.47 127 MET A CA 1
ATOM 991 C C . MET A 1 127 ? 26.501 19.779 29.889 1.00 36.47 127 MET A C 1
ATOM 993 O O . MET A 1 127 ? 26.636 19.762 31.108 1.00 36.47 127 MET A O 1
ATOM 997 N N . CYS A 1 128 ? 25.852 20.771 29.268 1.00 39.97 128 CYS A N 1
ATOM 998 C CA . CYS A 1 128 ? 25.420 21.989 29.971 1.00 39.97 128 CYS A CA 1
ATOM 999 C C . CYS A 1 128 ? 23.891 22.135 30.131 1.00 39.97 128 CYS A C 1
ATOM 1001 O O . CYS A 1 128 ? 23.425 23.078 30.765 1.00 39.97 128 CYS A O 1
ATOM 1003 N N . SER A 1 129 ? 23.083 21.222 29.574 1.00 43.34 129 SER A N 1
ATOM 1004 C CA . SER A 1 129 ? 21.609 21.331 29.596 1.00 43.34 129 SER A CA 1
ATOM 1005 C C . SER A 1 129 ? 20.901 20.380 30.572 1.00 43.34 129 SER A C 1
ATOM 1007 O O . SER A 1 129 ? 19.703 20.540 30.821 1.00 43.34 129 SER A O 1
ATOM 1009 N N . SER A 1 130 ? 21.626 19.457 31.210 1.00 42.50 130 SER A N 1
ATOM 1010 C CA . SER A 1 130 ? 21.096 18.536 32.229 1.00 42.50 130 SER A CA 1
ATOM 1011 C C . SER A 1 130 ? 20.754 19.201 33.574 1.00 42.50 130 SER A C 1
ATOM 1013 O O . SER A 1 130 ? 20.152 18.559 34.429 1.00 42.50 130 SER A O 1
ATOM 1015 N N . THR A 1 131 ? 21.036 20.495 33.751 1.00 44.03 131 THR A N 1
ATOM 1016 C CA . THR A 1 131 ? 20.636 21.287 34.932 1.00 44.03 131 THR A CA 1
ATOM 1017 C C . THR A 1 131 ? 19.406 22.176 34.718 1.00 44.03 131 THR A C 1
ATOM 1019 O O . THR A 1 131 ? 18.884 22.717 35.689 1.00 44.03 131 THR A O 1
ATOM 1022 N N . TRP A 1 132 ? 18.882 22.308 33.491 1.00 36.84 132 TRP A N 1
ATOM 1023 C CA . TRP A 1 132 ? 17.735 23.193 33.207 1.00 36.84 132 TRP A CA 1
ATOM 1024 C C . TRP A 1 132 ? 16.379 22.481 33.087 1.00 36.84 132 TRP A C 1
ATOM 1026 O O . TRP A 1 132 ? 15.337 23.135 33.169 1.00 36.84 132 TRP A O 1
ATOM 1036 N N . TRP A 1 133 ? 16.358 21.153 32.948 1.00 33.75 133 TRP A N 1
ATOM 1037 C CA . TRP A 1 133 ? 15.106 20.389 32.852 1.00 33.75 133 TRP A CA 1
ATOM 1038 C C . TRP A 1 133 ? 14.438 20.103 34.205 1.00 33.75 133 TRP A C 1
ATOM 1040 O O . TRP A 1 133 ? 13.225 19.910 34.255 1.00 33.75 133 TRP A O 1
ATOM 1050 N N . THR A 1 134 ? 15.172 20.174 35.316 1.00 38.81 134 THR A N 1
ATOM 1051 C CA . THR A 1 134 ? 14.624 19.909 36.658 1.00 38.81 134 THR A CA 1
ATOM 1052 C C . THR A 1 134 ? 13.878 21.101 37.274 1.00 38.81 134 THR A C 1
ATOM 1054 O O . THR A 1 134 ? 13.131 20.913 38.228 1.00 38.81 134 THR A O 1
ATOM 1057 N N . MET A 1 135 ? 13.996 22.319 36.725 1.00 36.16 135 MET A N 1
ATOM 1058 C CA . MET A 1 135 ? 13.372 23.527 37.304 1.00 36.16 135 MET A CA 1
ATOM 1059 C C . MET A 1 135 ? 12.060 23.988 36.642 1.00 36.16 135 MET A C 1
ATOM 1061 O O . MET A 1 135 ? 11.412 24.890 37.165 1.00 36.16 135 MET A O 1
ATOM 1065 N N . ARG A 1 136 ? 11.596 23.372 35.541 1.00 42.41 136 ARG A N 1
ATOM 1066 C CA . ARG A 1 136 ? 10.287 23.712 34.923 1.00 42.41 136 ARG A CA 1
ATOM 1067 C C . ARG A 1 136 ? 9.140 22.751 35.248 1.00 42.41 136 ARG A C 1
ATOM 1069 O O . ARG A 1 136 ? 8.018 22.998 34.814 1.00 42.41 136 ARG A O 1
ATOM 1076 N N . ALA A 1 137 ? 9.387 21.712 36.044 1.00 40.69 137 ALA A N 1
ATOM 1077 C CA . ALA A 1 137 ? 8.354 20.780 36.506 1.00 40.69 137 ALA A CA 1
ATOM 1078 C C . ALA A 1 137 ? 7.755 21.136 37.885 1.00 40.69 137 ALA A C 1
ATOM 1080 O O . ALA A 1 137 ? 6.836 20.458 38.327 1.00 40.69 137 ALA A O 1
ATOM 1081 N N . CYS A 1 138 ? 8.216 22.207 38.548 1.00 39.28 138 CYS A N 1
ATOM 1082 C CA . CYS A 1 138 ? 7.775 22.577 39.902 1.00 39.28 138 CYS A CA 1
ATOM 1083 C C . CYS A 1 138 ? 7.049 23.937 39.980 1.00 39.28 138 CYS A C 1
ATOM 1085 O O . CYS A 1 138 ? 7.156 24.628 40.984 1.00 39.28 138 CYS A O 1
ATOM 1087 N N . ASN A 1 139 ? 6.344 24.372 38.924 1.00 45.12 139 ASN A N 1
ATOM 1088 C CA . ASN A 1 139 ? 5.531 25.598 39.018 1.00 45.12 139 ASN A CA 1
ATOM 1089 C C . ASN A 1 139 ? 4.240 25.574 38.185 1.00 45.12 139 ASN A C 1
ATOM 1091 O O . ASN A 1 139 ? 3.897 26.514 37.469 1.00 45.12 139 ASN A O 1
ATOM 1095 N N . ARG A 1 140 ? 3.526 24.452 38.257 1.00 49.28 140 ARG A N 1
ATOM 1096 C CA . ARG A 1 140 ? 2.088 24.392 37.988 1.00 49.28 140 ARG A CA 1
ATOM 1097 C C . ARG A 1 140 ? 1.505 23.453 39.023 1.00 49.28 140 ARG A C 1
ATOM 1099 O O . ARG A 1 140 ? 1.530 22.259 38.773 1.00 49.28 140 ARG A O 1
ATOM 1106 N N . HIS A 1 141 ? 1.142 23.987 40.182 1.00 43.22 141 HIS A N 1
ATOM 1107 C CA . HIS A 1 141 ? 0.094 23.565 41.122 1.00 43.22 141 HIS A CA 1
ATOM 1108 C C . HIS A 1 141 ? 0.255 24.487 42.346 1.00 43.22 141 HIS A C 1
ATOM 1110 O O . HIS A 1 141 ? 1.303 24.433 42.989 1.00 43.22 141 HIS A O 1
ATOM 1116 N N . CYS A 1 142 ? -0.789 25.289 42.604 1.00 38.72 142 CYS A N 1
ATOM 1117 C CA . CYS A 1 142 ? -0.916 26.458 43.497 1.00 38.72 142 CYS A CA 1
ATOM 1118 C C . CYS A 1 142 ? -0.701 27.809 42.802 1.00 38.72 142 CYS A C 1
ATOM 1120 O O . CYS A 1 142 ? 0.449 28.138 42.445 1.00 38.72 142 CYS A O 1
#

Sequence (142 aa):
MTTFDPRAYWEQRLESSSGLEGVGYVGLGHAFNAWMYRVRRSVFNRTVREHMPQRGSAAVLDIGSGTGVYLRCWRSLGVRTITGTDITDTAVARLKSDLTGVELFRMDITEGDPRSRGPTMPLAAWMCSSTWWTMRACNRHC